Protein AF-A0A4Q3AG31-F1 (afdb_monomer_lite)

pLDDT: mean 90.34, std 10.16, range [39.62, 97.44]

Sequence (105 aa):
MEFLAGMYREHGAMVARVGNWVCVDGGRVYTRAAYFDLRQNSQNLVLQTDFITLTDVGQHIVESFAGIGHDQTAAVQDACKSFQDASFHVLFVTLLGHPCEHVDR

Structure (mmCIF, N/CA/C/O backbone):
data_AF-A0A4Q3AG31-F1
#
_entry.id   AF-A0A4Q3AG31-F1
#
loop_
_atom_site.group_PDB
_atom_site.id
_atom_site.type_symbol
_atom_site.label_atom_id
_atom_site.label_alt_id
_atom_site.label_comp_id
_atom_site.label_asym_id
_atom_site.label_entity_id
_atom_site.label_seq_id
_atom_site.pdbx_PDB_ins_code
_atom_site.Cartn_x
_atom_site.Cartn_y
_atom_site.Cartn_z
_atom_site.occupancy
_atom_site.B_iso_or_equiv
_atom_site.auth_seq_id
_atom_site.auth_comp_id
_atom_site.auth_asym_id
_atom_site.auth_atom_id
_atom_site.pdbx_PDB_model_num
ATOM 1 N N . MET A 1 1 ? -7.960 -3.061 -1.461 1.00 71.00 1 MET A N 1
ATOM 2 C CA . MET A 1 1 ? -7.251 -3.402 -2.722 1.00 71.00 1 MET A CA 1
ATOM 3 C C . MET A 1 1 ? -7.455 -2.380 -3.834 1.00 71.00 1 MET A C 1
ATOM 5 O O . MET A 1 1 ? -6.477 -2.060 -4.493 1.00 71.00 1 MET A O 1
ATOM 9 N N . GLU A 1 2 ? -8.669 -1.860 -4.069 1.00 84.62 2 GLU A N 1
ATOM 10 C CA . GLU A 1 2 ? -8.854 -0.780 -5.062 1.00 84.62 2 GLU A CA 1
ATOM 11 C C . GLU A 1 2 ? -8.087 0.482 -4.689 1.00 84.62 2 GLU A C 1
ATOM 13 O O . GLU A 1 2 ? -7.421 1.030 -5.552 1.00 84.62 2 GLU A O 1
ATOM 18 N N . PHE A 1 3 ? -8.080 0.846 -3.404 1.00 88.94 3 PHE A N 1
ATOM 19 C CA . PHE A 1 3 ? -7.262 1.941 -2.884 1.00 88.94 3 PHE A CA 1
ATOM 20 C C . PHE A 1 3 ? -5.781 1.821 -3.278 1.00 88.94 3 PHE A C 1
ATOM 22 O O . PHE A 1 3 ? -5.257 2.711 -3.930 1.00 88.94 3 PHE A O 1
ATOM 29 N N . LEU A 1 4 ? -5.127 0.690 -2.972 1.00 92.31 4 LEU A N 1
ATOM 30 C CA . LEU A 1 4 ? -3.725 0.465 -3.349 1.00 92.31 4 LEU A CA 1
ATOM 31 C C . LEU A 1 4 ? -3.526 0.548 -4.865 1.00 92.31 4 LEU A C 1
ATOM 33 O O . LEU A 1 4 ? -2.627 1.232 -5.335 1.00 92.31 4 LEU A O 1
ATOM 37 N N . ALA A 1 5 ? -4.380 -0.113 -5.647 1.00 94.25 5 ALA A N 1
ATOM 38 C CA . ALA A 1 5 ? -4.261 -0.065 -7.100 1.00 94.25 5 ALA A CA 1
ATOM 39 C C . ALA A 1 5 ? -4.456 1.356 -7.665 1.00 94.25 5 ALA A C 1
ATOM 41 O O . ALA A 1 5 ? -3.779 1.717 -8.622 1.00 94.25 5 ALA A O 1
ATOM 42 N N . GLY A 1 6 ? -5.373 2.140 -7.090 1.00 94.19 6 GLY A N 1
ATOM 43 C CA . GLY A 1 6 ? -5.596 3.545 -7.426 1.00 94.19 6 GLY A CA 1
ATOM 44 C C . GLY A 1 6 ? -4.377 4.394 -7.095 1.00 94.19 6 GLY A C 1
ATOM 45 O O . GLY A 1 6 ? -3.837 5.037 -7.983 1.00 94.19 6 GLY A O 1
ATOM 46 N N . MET A 1 7 ? -3.863 4.270 -5.873 1.00 92.62 7 MET A N 1
ATOM 47 C CA . MET A 1 7 ? -2.681 4.986 -5.401 1.00 92.62 7 MET A CA 1
ATOM 48 C C . MET A 1 7 ? -1.471 4.788 -6.322 1.00 92.62 7 MET A C 1
ATOM 50 O O . MET A 1 7 ? -0.890 5.765 -6.778 1.00 92.62 7 MET A O 1
ATOM 54 N N . TYR A 1 8 ? -1.110 3.551 -6.677 1.00 95.06 8 TYR A N 1
ATOM 55 C CA . TYR A 1 8 ? 0.011 3.321 -7.600 1.00 95.06 8 TYR A CA 1
ATOM 56 C C . TYR A 1 8 ? -0.239 3.914 -8.999 1.00 95.06 8 TYR A C 1
ATOM 58 O O . TYR A 1 8 ? 0.683 4.463 -9.601 1.00 95.06 8 TYR A O 1
ATOM 66 N N . ARG A 1 9 ? -1.476 3.848 -9.514 1.00 95.31 9 ARG A N 1
ATOM 67 C CA . ARG A 1 9 ? -1.833 4.429 -10.823 1.00 95.31 9 ARG A CA 1
ATOM 68 C C . ARG A 1 9 ? -1.781 5.950 -10.820 1.00 95.31 9 ARG A C 1
ATOM 70 O O . ARG A 1 9 ? -1.310 6.533 -11.789 1.00 95.31 9 ARG A O 1
ATOM 77 N N . GLU A 1 10 ? -2.251 6.579 -9.748 1.00 94.06 10 GLU A N 1
ATOM 78 C CA . GLU A 1 10 ? -2.205 8.034 -9.563 1.00 94.06 10 GLU A CA 1
ATOM 79 C C . GLU A 1 10 ? -0.765 8.559 -9.562 1.00 94.06 10 GLU A C 1
ATOM 81 O O . GLU A 1 10 ? -0.524 9.679 -10.000 1.00 94.06 10 GLU A O 1
ATOM 86 N N . HIS A 1 11 ? 0.196 7.718 -9.167 1.00 92.81 11 HIS A N 1
ATOM 87 C CA . HIS A 1 11 ? 1.627 8.021 -9.197 1.00 92.81 11 HIS A CA 1
ATOM 88 C C . HIS A 1 11 ? 2.337 7.509 -10.464 1.00 92.81 11 HIS A C 1
ATOM 90 O O . HIS A 1 11 ? 3.560 7.534 -10.545 1.00 92.81 11 HIS A O 1
ATOM 96 N N . GLY A 1 12 ? 1.584 7.063 -11.476 1.00 93.19 12 GLY A N 1
ATOM 97 C CA . GLY A 1 12 ? 2.113 6.733 -12.802 1.00 93.19 12 GLY A CA 1
ATOM 98 C C . GLY A 1 12 ? 2.641 5.307 -12.978 1.00 93.19 12 GLY A C 1
ATOM 99 O O . GLY A 1 12 ? 3.164 4.992 -14.046 1.00 93.19 12 GLY A O 1
ATOM 100 N N . ALA A 1 13 ? 2.485 4.423 -11.990 1.00 95.19 13 ALA A N 1
ATOM 101 C CA . ALA A 1 13 ? 2.898 3.032 -12.141 1.00 95.19 13 ALA A CA 1
ATOM 102 C C . ALA A 1 13 ? 1.872 2.189 -12.912 1.00 95.19 13 ALA A C 1
ATOM 104 O O . ALA A 1 13 ? 0.654 2.400 -12.852 1.00 95.19 13 ALA A O 1
ATOM 105 N N . MET A 1 14 ? 2.368 1.169 -13.611 1.00 95.94 14 MET A N 1
ATOM 106 C CA . MET A 1 14 ? 1.521 0.174 -14.257 1.00 95.94 14 MET A CA 1
ATOM 107 C C . MET A 1 14 ? 1.018 -0.819 -13.219 1.00 95.94 14 MET A C 1
ATOM 109 O O . MET A 1 14 ? 1.801 -1.392 -12.466 1.00 95.94 14 MET A O 1
ATOM 113 N N . VAL A 1 15 ? -0.292 -1.065 -13.199 1.00 97.19 15 VAL A N 1
ATOM 114 C CA . VAL A 1 15 ? -0.921 -1.868 -12.147 1.00 97.19 15 VAL A CA 1
ATOM 115 C C . VAL A 1 15 ? -1.843 -2.939 -12.713 1.00 97.19 15 VAL A C 1
ATOM 117 O O . VAL A 1 15 ? -2.845 -2.628 -13.366 1.00 97.19 15 VAL A O 1
ATOM 120 N N . ALA A 1 16 ? -1.577 -4.190 -12.339 1.00 96.25 16 ALA A N 1
ATOM 121 C CA . ALA A 1 16 ? -2.438 -5.342 -12.580 1.00 96.25 16 ALA A CA 1
ATOM 122 C C . ALA A 1 16 ? -2.899 -5.973 -11.258 1.00 96.25 16 ALA A C 1
ATOM 124 O O . ALA A 1 16 ? -2.167 -6.000 -10.271 1.00 96.25 16 ALA A O 1
ATOM 125 N N . ARG A 1 17 ? -4.117 -6.522 -11.224 1.00 94.94 17 ARG A N 1
ATOM 126 C CA . ARG A 1 17 ? -4.560 -7.358 -10.098 1.00 94.94 17 ARG A CA 1
ATOM 127 C C . ARG A 1 17 ? -4.186 -8.814 -10.347 1.00 94.94 17 ARG A C 1
ATOM 129 O O . ARG A 1 17 ? -4.482 -9.345 -11.412 1.00 94.94 17 ARG A O 1
ATOM 136 N N . VAL A 1 18 ? -3.606 -9.459 -9.338 1.00 93.75 18 VAL A N 1
ATOM 137 C CA . VAL A 1 18 ? -3.247 -10.883 -9.352 1.00 93.75 18 VAL A CA 1
ATOM 138 C C . VAL A 1 18 ? -3.780 -11.521 -8.069 1.00 93.75 18 VAL A C 1
ATOM 140 O O . VAL A 1 18 ? -3.150 -11.476 -7.013 1.00 93.75 18 VAL A O 1
ATOM 143 N N . GLY A 1 19 ? -5.000 -12.061 -8.129 1.00 91.50 19 GLY A N 1
ATOM 144 C CA . GLY A 1 19 ? -5.713 -12.545 -6.943 1.00 91.50 19 GLY A CA 1
ATOM 145 C C . GLY A 1 19 ? -5.907 -11.435 -5.901 1.00 91.50 19 GLY A C 1
ATOM 146 O O . GLY A 1 19 ? -6.479 -10.387 -6.200 1.00 91.50 19 GLY A O 1
ATOM 147 N N . ASN A 1 20 ? -5.392 -11.657 -4.688 1.00 91.31 20 ASN A N 1
ATOM 148 C CA . ASN A 1 20 ? -5.427 -10.687 -3.584 1.00 91.31 20 ASN A CA 1
ATOM 149 C C . ASN A 1 20 ? -4.226 -9.730 -3.563 1.00 91.31 20 ASN A C 1
ATOM 151 O O . ASN A 1 20 ? -4.020 -9.045 -2.564 1.00 91.31 20 ASN A O 1
ATOM 155 N N . TRP A 1 21 ? -3.441 -9.680 -4.639 1.00 95.69 21 TRP A N 1
ATOM 156 C CA . TRP A 1 21 ? -2.284 -8.803 -4.776 1.00 95.69 21 TRP A CA 1
ATOM 157 C C . TRP A 1 21 ? -2.496 -7.762 -5.873 1.00 95.69 21 TRP A C 1
ATOM 159 O O . TRP A 1 21 ? -3.191 -7.991 -6.868 1.00 95.69 21 TRP A O 1
ATOM 169 N N . VAL A 1 22 ? -1.858 -6.614 -5.691 1.00 96.88 22 VAL A N 1
ATOM 170 C CA . VAL A 1 22 ? -1.590 -5.626 -6.731 1.00 96.88 22 VAL A CA 1
ATOM 171 C C . VAL A 1 22 ? -0.173 -5.884 -7.231 1.00 96.88 22 VAL A C 1
ATOM 173 O O . VAL A 1 22 ? 0.774 -5.758 -6.464 1.00 96.88 22 VAL A O 1
ATOM 176 N N . CYS A 1 23 ? -0.035 -6.269 -8.493 1.00 97.44 23 CYS A N 1
ATOM 177 C CA . CYS A 1 23 ? 1.240 -6.376 -9.189 1.00 97.44 23 CYS A CA 1
ATOM 178 C C . CYS A 1 23 ? 1.550 -5.031 -9.852 1.00 97.44 23 CYS A C 1
ATOM 180 O O . CYS A 1 23 ? 0.710 -4.495 -10.583 1.00 97.44 23 CYS A O 1
ATOM 182 N N . VAL A 1 24 ? 2.735 -4.495 -9.580 1.00 96.94 24 VAL A N 1
ATOM 183 C CA . VAL A 1 24 ? 3.173 -3.172 -10.023 1.00 96.94 24 VAL A CA 1
ATOM 184 C C . VAL A 1 24 ? 4.382 -3.307 -10.948 1.00 96.94 24 VAL A C 1
ATOM 186 O O . VAL A 1 24 ? 5.288 -4.101 -10.684 1.00 96.94 24 VAL A O 1
ATOM 189 N N . ASP A 1 25 ? 4.369 -2.555 -12.049 1.00 95.62 25 ASP A N 1
ATOM 190 C CA . ASP A 1 25 ? 5.439 -2.457 -13.052 1.00 95.62 25 ASP A CA 1
ATOM 191 C C . ASP A 1 25 ? 5.992 -3.810 -13.514 1.00 95.62 25 ASP A C 1
ATOM 193 O O . ASP A 1 25 ? 7.197 -4.052 -13.522 1.00 95.62 25 ASP A O 1
ATOM 197 N N . GLY A 1 26 ? 5.093 -4.722 -13.889 1.00 94.00 26 GLY A N 1
ATOM 198 C CA . GLY A 1 26 ? 5.480 -6.032 -14.420 1.00 94.00 26 GLY A CA 1
ATOM 199 C C . GLY A 1 26 ? 6.029 -7.003 -13.371 1.00 94.00 26 GLY A C 1
ATOM 200 O O . GLY A 1 26 ? 6.680 -7.976 -13.736 1.00 94.00 26 GLY A O 1
ATOM 201 N N . GLY A 1 27 ? 5.755 -6.765 -12.085 1.00 94.75 27 GLY A N 1
ATOM 202 C CA . GLY A 1 27 ? 6.126 -7.674 -10.997 1.00 94.75 27 GLY A CA 1
ATOM 203 C C . GLY A 1 27 ? 7.361 -7.251 -10.214 1.00 94.75 27 GLY A C 1
ATOM 204 O O . GLY A 1 27 ? 7.857 -8.043 -9.420 1.00 94.75 27 GLY A O 1
ATOM 205 N N . ARG A 1 28 ? 7.827 -6.008 -10.387 1.00 94.88 28 ARG A N 1
ATOM 206 C CA . ARG A 1 28 ? 8.867 -5.418 -9.529 1.00 94.88 28 ARG A CA 1
ATOM 207 C C . ARG A 1 28 ? 8.425 -5.357 -8.070 1.00 94.88 28 ARG A C 1
ATOM 209 O O . ARG A 1 28 ? 9.228 -5.548 -7.161 1.00 94.88 28 ARG A O 1
ATOM 216 N N . VAL A 1 29 ? 7.134 -5.099 -7.863 1.00 96.31 29 VAL A N 1
ATOM 217 C CA . VAL A 1 29 ? 6.500 -5.087 -6.547 1.00 96.31 29 VAL A CA 1
ATOM 218 C C . VAL A 1 29 ? 5.148 -5.793 -6.607 1.00 96.31 29 VAL A C 1
ATOM 220 O O . VAL A 1 29 ? 4.351 -5.568 -7.519 1.00 96.31 29 VAL A O 1
ATOM 223 N N . TYR A 1 30 ? 4.862 -6.600 -5.588 1.00 97.38 30 TYR A N 1
ATOM 224 C CA . TYR A 1 30 ? 3.526 -7.090 -5.270 1.00 97.38 30 TYR A CA 1
ATOM 225 C C . TYR A 1 30 ? 3.097 -6.515 -3.927 1.00 97.38 30 TYR A C 1
ATOM 227 O O . TYR A 1 30 ? 3.783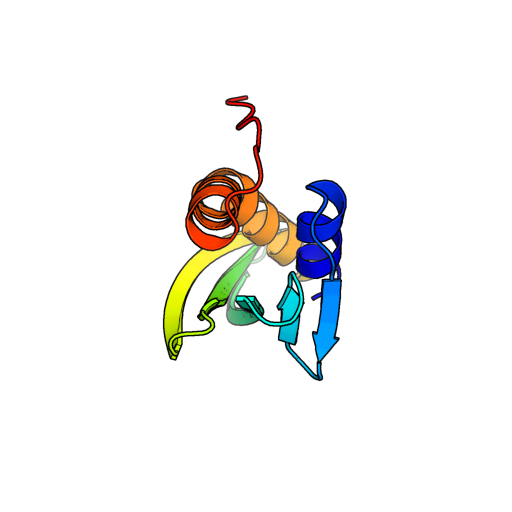 -6.709 -2.930 1.00 97.38 30 TYR A O 1
ATOM 235 N N . THR A 1 31 ? 1.952 -5.842 -3.868 1.00 96.75 31 THR A N 1
ATOM 236 C CA . THR A 1 31 ? 1.432 -5.293 -2.610 1.00 96.75 31 THR A CA 1
ATOM 237 C C . THR A 1 31 ? 0.022 -5.775 -2.296 1.00 96.75 31 THR A C 1
ATOM 239 O O . THR A 1 31 ? -0.780 -6.047 -3.194 1.00 96.75 31 THR A O 1
ATOM 242 N N . ARG A 1 32 ? -0.301 -5.893 -1.011 1.00 95.62 32 ARG A N 1
ATOM 243 C CA . ARG A 1 32 ? -1.661 -6.137 -0.525 1.00 95.62 32 ARG A CA 1
ATOM 244 C C . ARG A 1 32 ? -1.873 -5.471 0.826 1.00 95.62 32 ARG A C 1
ATOM 246 O O . ARG A 1 32 ? -0.921 -5.231 1.558 1.00 95.62 32 ARG A O 1
ATOM 253 N N . ALA A 1 33 ? -3.136 -5.256 1.171 1.00 93.62 33 ALA A N 1
ATOM 254 C CA . ALA A 1 33 ? -3.535 -4.859 2.515 1.00 93.62 33 ALA A CA 1
ATOM 255 C C . ALA A 1 33 ? -4.244 -6.026 3.209 1.00 93.62 33 ALA A C 1
ATOM 257 O O . ALA A 1 33 ? -5.055 -6.718 2.583 1.00 93.62 33 ALA A O 1
ATOM 258 N N . ALA A 1 34 ? -3.951 -6.226 4.489 1.00 91.25 34 ALA A N 1
ATOM 259 C CA . ALA A 1 34 ? -4.665 -7.137 5.372 1.00 91.25 34 ALA A CA 1
ATOM 260 C C . ALA A 1 34 ? -5.138 -6.370 6.611 1.00 91.25 34 ALA A C 1
ATOM 262 O O . ALA A 1 34 ? -4.399 -5.557 7.154 1.00 91.25 34 ALA A O 1
ATOM 263 N N . TYR A 1 35 ? -6.375 -6.611 7.037 1.00 84.88 35 TYR A N 1
ATOM 264 C CA . TYR A 1 35 ? -6.973 -5.929 8.183 1.00 84.88 35 TYR A CA 1
ATOM 265 C C . TYR A 1 35 ? -6.950 -6.855 9.398 1.00 84.88 35 TYR A C 1
ATOM 267 O O . TYR A 1 35 ? -7.359 -8.014 9.295 1.00 84.88 35 TYR A O 1
ATOM 275 N N . PHE A 1 36 ? -6.498 -6.335 10.533 1.00 75.19 36 PHE A N 1
ATOM 276 C CA . PHE A 1 36 ? -6.381 -7.041 11.803 1.00 75.19 36 PHE A CA 1
ATOM 277 C C . PHE A 1 36 ? -6.971 -6.195 12.935 1.00 75.19 36 PHE A C 1
ATOM 279 O O . PHE A 1 36 ? -7.039 -4.977 12.824 1.00 75.19 36 PHE A O 1
ATOM 286 N N . ASP A 1 37 ? -7.380 -6.869 14.013 1.00 72.38 37 ASP A N 1
ATOM 287 C CA . ASP A 1 37 ? -7.860 -6.295 15.282 1.00 72.38 37 ASP A CA 1
ATOM 288 C C . ASP A 1 37 ? -8.914 -5.178 15.138 1.00 72.38 37 ASP A C 1
ATOM 290 O O . ASP A 1 37 ? -8.608 -4.013 14.897 1.00 72.38 37 ASP A O 1
ATOM 294 N N . LEU A 1 38 ? -10.185 -5.543 15.323 1.00 81.25 38 LEU A N 1
ATOM 295 C CA . LEU A 1 38 ? -11.304 -4.607 15.301 1.00 81.25 38 LEU A CA 1
ATOM 296 C C . LEU A 1 38 ? -11.694 -4.250 16.736 1.00 81.25 38 LEU A C 1
ATOM 298 O O . LEU A 1 38 ? -12.262 -5.077 17.454 1.00 81.25 38 LEU A O 1
ATOM 302 N N . ARG A 1 39 ? -11.443 -3.008 17.149 1.00 85.19 39 ARG A N 1
ATOM 303 C CA . ARG A 1 39 ? -11.872 -2.508 18.460 1.00 85.19 39 ARG A CA 1
ATOM 304 C C . ARG A 1 39 ? -12.981 -1.497 18.281 1.00 85.19 39 ARG A C 1
ATOM 306 O O . ARG A 1 39 ? -12.763 -0.400 17.775 1.00 85.19 39 ARG A O 1
ATOM 313 N N . GLN A 1 40 ? -14.173 -1.869 18.725 1.00 84.12 40 GLN A N 1
ATOM 314 C CA . GLN A 1 40 ? -15.342 -1.009 18.659 1.00 84.12 40 GLN A CA 1
ATOM 315 C C . GLN A 1 40 ? -15.684 -0.476 20.049 1.00 84.12 40 GLN A C 1
ATOM 317 O O . GLN A 1 40 ? -15.777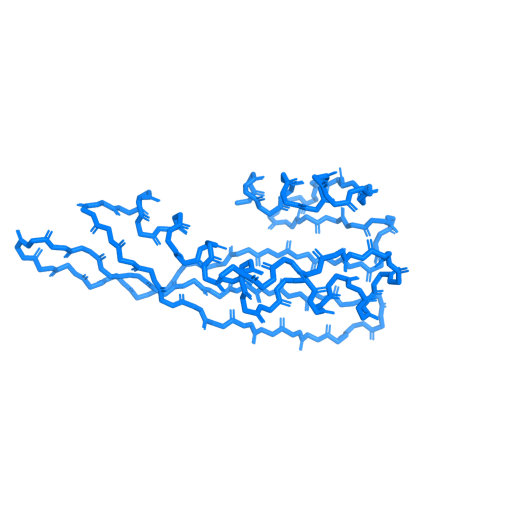 -1.233 21.015 1.00 84.12 40 GLN A O 1
ATOM 322 N N . ASN A 1 41 ? -15.890 0.835 20.143 1.00 83.94 41 ASN A N 1
ATOM 323 C CA . ASN A 1 41 ? -16.550 1.468 21.278 1.00 83.94 41 ASN A CA 1
ATOM 324 C C . ASN A 1 41 ? -17.840 2.162 20.804 1.00 83.94 41 ASN A C 1
ATOM 326 O O . ASN A 1 41 ? -18.205 2.085 19.632 1.00 83.94 41 ASN A O 1
ATOM 330 N N . SER A 1 42 ? -18.568 2.808 21.717 1.00 80.38 42 SER A N 1
ATOM 331 C CA . SER A 1 42 ? -19.871 3.422 21.417 1.00 80.38 42 SER A CA 1
ATOM 332 C C . SER A 1 42 ? -19.816 4.597 20.434 1.00 80.38 42 SER A C 1
ATOM 334 O O . SER A 1 42 ? -20.867 5.034 19.974 1.00 80.38 42 SER A O 1
ATOM 336 N N . GLN A 1 43 ? -18.628 5.124 20.127 1.00 82.56 43 GLN A N 1
ATOM 337 C CA . GLN A 1 43 ? -18.449 6.311 19.289 1.00 82.56 43 GLN A CA 1
ATOM 338 C C . GLN A 1 43 ? -17.605 6.038 18.044 1.00 82.56 43 GLN A C 1
ATOM 340 O O . GLN A 1 43 ? -17.828 6.675 17.021 1.00 82.56 43 GLN A O 1
ATOM 345 N N . ASN A 1 44 ? -16.656 5.106 18.124 1.00 88.31 44 ASN A N 1
ATOM 346 C CA . ASN A 1 44 ? -15.650 4.878 17.099 1.00 88.31 44 ASN A CA 1
ATOM 347 C C . ASN A 1 44 ? -15.296 3.395 16.964 1.00 88.31 44 ASN A C 1
ATOM 349 O O . ASN A 1 44 ? -15.376 2.601 17.906 1.00 88.31 44 ASN A O 1
ATOM 353 N N . LEU A 1 45 ? -14.812 3.071 15.777 1.00 91.81 45 LEU A N 1
ATOM 354 C CA . LEU A 1 45 ? -14.162 1.835 15.405 1.00 91.81 45 LEU A CA 1
ATOM 355 C C . LEU A 1 45 ? -12.693 2.145 15.120 1.00 91.81 45 LEU A C 1
ATOM 357 O O . LEU A 1 45 ? -12.374 3.053 14.354 1.00 91.81 45 LEU A O 1
ATOM 361 N N . VAL A 1 46 ? -11.808 1.384 15.754 1.00 92.88 46 VAL A N 1
ATOM 362 C CA . VAL A 1 46 ? -10.369 1.39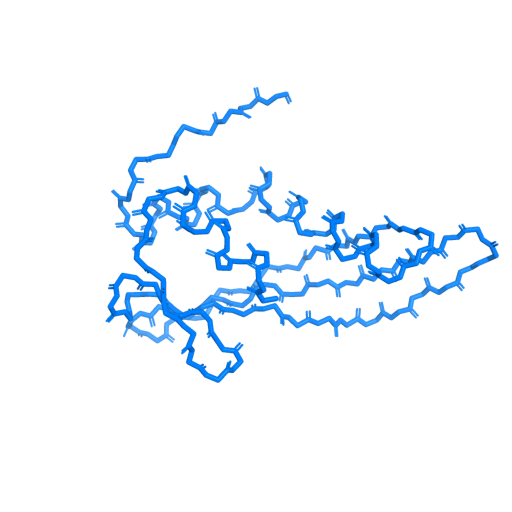5 15.492 1.00 92.88 46 VAL A CA 1
ATOM 363 C C . VAL A 1 46 ? -10.008 0.064 14.851 1.00 92.88 46 VAL A C 1
ATOM 365 O O . VAL A 1 46 ? -10.412 -0.987 15.354 1.00 92.88 46 VAL A O 1
ATOM 368 N N . LEU A 1 47 ? -9.258 0.109 13.753 1.00 93.19 47 LEU A N 1
ATOM 369 C CA . LEU A 1 47 ? -8.713 -1.081 13.105 1.00 93.19 47 LEU A CA 1
ATOM 370 C C . LEU A 1 47 ? -7.233 -0.918 12.809 1.00 93.19 47 LEU A C 1
ATOM 372 O O . LEU A 1 47 ? -6.764 0.200 12.606 1.00 93.19 47 LEU A O 1
ATOM 376 N N . GLN A 1 48 ? -6.519 -2.035 12.732 1.00 94.88 48 GLN A N 1
ATOM 377 C CA . GLN A 1 48 ? -5.167 -2.073 12.195 1.00 94.88 48 GLN A CA 1
ATOM 378 C C . GLN A 1 48 ? -5.192 -2.605 10.758 1.00 94.88 48 GLN A C 1
ATOM 380 O O . GLN A 1 48 ? -5.872 -3.580 10.441 1.00 94.88 48 GLN A O 1
ATOM 385 N N . THR A 1 49 ? -4.434 -1.967 9.873 1.00 94.88 49 THR A N 1
ATOM 386 C CA . THR A 1 49 ? -4.177 -2.438 8.511 1.00 94.88 49 THR A CA 1
ATOM 387 C C . THR A 1 49 ? -2.687 -2.656 8.329 1.00 94.88 49 THR A C 1
ATOM 389 O O . THR A 1 49 ? -1.906 -1.725 8.506 1.00 94.88 49 THR A O 1
ATOM 392 N N . ASP A 1 50 ? -2.309 -3.857 7.911 1.00 95.44 50 ASP A N 1
ATOM 393 C CA . ASP A 1 50 ? -0.948 -4.164 7.491 1.00 95.44 50 ASP A CA 1
ATOM 394 C C . ASP A 1 50 ? -0.853 -4.073 5.967 1.00 95.44 50 ASP A C 1
ATOM 396 O O . ASP A 1 50 ? -1.553 -4.781 5.229 1.00 95.44 50 ASP A O 1
ATOM 400 N N . PHE A 1 51 ? 0.043 -3.216 5.492 1.00 95.69 51 PHE A N 1
ATOM 401 C CA . PHE A 1 51 ? 0.413 -3.080 4.092 1.00 95.69 51 PHE A CA 1
ATOM 402 C C . PHE A 1 51 ? 1.654 -3.923 3.835 1.00 95.69 51 PHE A C 1
ATOM 404 O O . PHE A 1 51 ? 2.742 -3.643 4.333 1.00 95.69 51 PHE A O 1
ATOM 411 N N . ILE A 1 52 ? 1.471 -4.994 3.070 1.00 96.62 52 ILE A N 1
ATOM 412 C CA . ILE A 1 52 ? 2.499 -5.991 2.797 1.00 96.62 52 ILE A CA 1
ATOM 413 C C . ILE A 1 52 ? 3.010 -5.757 1.387 1.00 96.62 52 ILE A C 1
ATOM 415 O O . ILE A 1 52 ? 2.232 -5.817 0.437 1.00 96.62 52 ILE A O 1
ATOM 419 N N . THR A 1 53 ? 4.314 -5.558 1.257 1.00 96.88 53 THR A N 1
ATOM 420 C CA . THR A 1 53 ? 5.020 -5.338 -0.003 1.00 96.88 53 THR A CA 1
ATOM 421 C C . THR A 1 53 ? 6.063 -6.433 -0.191 1.00 96.88 53 THR A C 1
ATOM 423 O O . THR A 1 53 ? 6.890 -6.667 0.685 1.00 96.88 53 THR A O 1
ATOM 426 N N . LEU A 1 54 ? 6.006 -7.115 -1.330 1.00 97.31 54 LEU A N 1
ATOM 427 C CA . LEU A 1 54 ? 6.951 -8.134 -1.766 1.00 97.31 54 LEU A CA 1
ATOM 428 C C . LEU A 1 54 ? 7.722 -7.606 -2.977 1.00 97.31 54 LEU A C 1
ATOM 430 O O . LEU A 1 54 ? 7.105 -7.197 -3.961 1.00 97.31 54 LEU A O 1
ATOM 434 N N . THR A 1 55 ? 9.049 -7.617 -2.907 1.00 95.75 55 THR A N 1
ATOM 435 C CA . THR A 1 55 ? 9.917 -7.231 -4.029 1.00 95.75 55 THR A CA 1
ATOM 436 C C . THR A 1 55 ? 10.176 -8.408 -4.972 1.00 95.75 55 THR A C 1
ATOM 438 O O . THR A 1 55 ? 9.965 -9.570 -4.617 1.00 95.75 55 THR A O 1
ATOM 441 N N . ASP A 1 56 ? 10.670 -8.118 -6.172 1.00 92.62 56 ASP A N 1
ATOM 442 C CA . ASP A 1 56 ? 11.108 -9.110 -7.165 1.00 92.62 56 ASP A CA 1
ATOM 443 C C . ASP A 1 56 ? 12.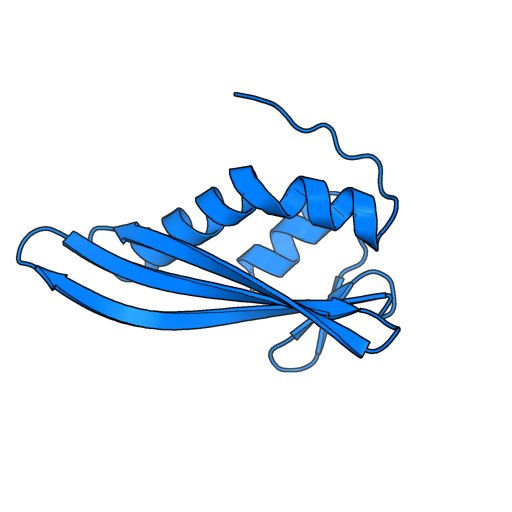227 -10.045 -6.671 1.00 92.62 56 ASP A C 1
ATOM 445 O O . ASP A 1 56 ? 12.308 -11.197 -7.097 1.00 92.62 56 ASP A O 1
ATOM 449 N N . VAL A 1 57 ? 13.047 -9.586 -5.725 1.00 93.62 57 VAL A N 1
ATOM 450 C CA . VAL A 1 57 ? 14.083 -10.388 -5.050 1.00 93.62 57 VAL A CA 1
ATOM 451 C C . VAL A 1 57 ? 13.569 -11.154 -3.823 1.00 93.62 57 VAL A C 1
ATOM 453 O O . VAL A 1 57 ? 14.353 -1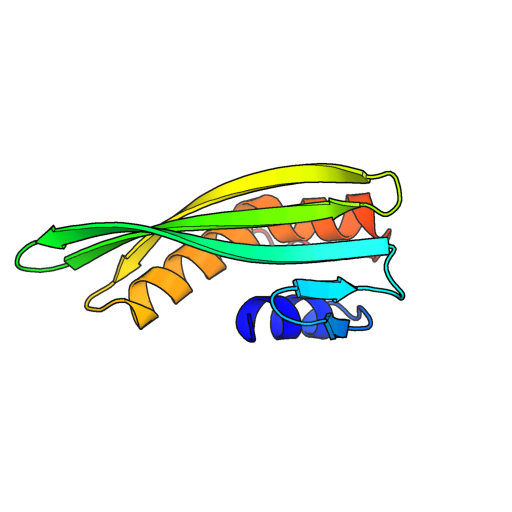1.778 -3.109 1.00 93.62 57 VAL A O 1
ATOM 456 N N . GLY A 1 58 ? 12.261 -11.124 -3.558 1.00 92.88 58 GLY A N 1
ATOM 457 C CA . GLY A 1 58 ? 11.627 -11.895 -2.488 1.00 92.88 58 GLY A CA 1
ATOM 458 C C . GLY A 1 58 ? 11.726 -11.274 -1.090 1.00 92.88 58 GLY A C 1
ATOM 459 O O . GLY A 1 58 ? 11.521 -11.978 -0.104 1.00 92.88 58 GLY A O 1
ATOM 460 N N . GLN A 1 59 ? 12.041 -9.980 -0.966 1.00 95.44 59 GLN A N 1
ATOM 461 C CA . GLN A 1 59 ? 12.028 -9.295 0.332 1.00 95.44 59 GLN A CA 1
ATOM 462 C C . GLN A 1 59 ? 10.606 -8.890 0.716 1.00 95.44 59 GLN A C 1
ATOM 464 O O . GLN A 1 59 ? 9.837 -8.429 -0.125 1.00 95.44 59 GLN A O 1
ATOM 469 N N . HIS A 1 60 ? 10.283 -9.025 2.002 1.00 95.81 60 HIS A N 1
ATOM 470 C CA . HIS A 1 60 ? 8.992 -8.643 2.564 1.00 95.81 60 HIS A CA 1
ATOM 471 C C . HIS A 1 60 ? 9.144 -7.383 3.414 1.00 95.81 60 HIS A C 1
ATOM 473 O O . HIS A 1 60 ? 9.918 -7.369 4.369 1.00 95.81 60 HIS A O 1
ATOM 479 N N . ILE A 1 61 ? 8.366 -6.355 3.093 1.00 96.44 61 ILE A N 1
ATOM 480 C CA . ILE A 1 61 ? 8.214 -5.141 3.894 1.00 96.44 61 ILE A CA 1
ATOM 481 C C . ILE A 1 61 ? 6.771 -5.117 4.384 1.00 96.44 61 ILE A C 1
ATOM 483 O O . ILE A 1 61 ? 5.843 -5.261 3.585 1.00 96.44 61 ILE A O 1
ATOM 487 N N . VAL A 1 62 ? 6.582 -4.983 5.693 1.00 96.19 62 VAL A N 1
ATOM 488 C CA . VAL A 1 62 ? 5.259 -4.912 6.314 1.00 96.19 62 VAL A CA 1
ATOM 489 C C . VAL A 1 62 ? 5.198 -3.641 7.135 1.00 96.19 62 VAL A C 1
ATOM 491 O O . VAL A 1 62 ? 6.008 -3.459 8.038 1.00 96.19 62 VAL A O 1
ATOM 494 N N . GLU A 1 63 ? 4.233 -2.791 6.812 1.00 96.12 63 GLU A N 1
ATOM 495 C CA . GLU A 1 63 ? 3.975 -1.551 7.531 1.00 96.12 63 GLU A CA 1
ATOM 496 C C . GLU A 1 63 ? 2.564 -1.591 8.114 1.00 96.12 63 GLU A C 1
ATOM 498 O O . GLU A 1 63 ? 1.594 -1.835 7.389 1.00 96.12 63 GLU A O 1
ATOM 503 N N . SER A 1 64 ? 2.447 -1.358 9.417 1.00 95.56 64 SER A N 1
ATOM 504 C CA . SER A 1 64 ? 1.180 -1.436 10.144 1.00 95.56 64 SER A CA 1
ATOM 505 C C . SER A 1 64 ? 0.676 -0.043 10.490 1.00 95.56 64 SER A C 1
ATOM 507 O O . SER A 1 64 ? 1.364 0.725 11.159 1.00 95.56 64 SER A O 1
ATOM 509 N N . PHE A 1 65 ? -0.559 0.258 10.095 1.00 95.56 65 PHE A N 1
ATOM 510 C CA . PHE A 1 65 ? -1.217 1.529 10.386 1.00 95.56 65 PHE A CA 1
ATOM 511 C C . PHE A 1 65 ? -2.554 1.303 11.071 1.00 95.56 65 PHE A C 1
ATOM 513 O O . PHE A 1 65 ? -3.362 0.481 10.635 1.00 95.56 65 PHE A O 1
ATOM 520 N N . ALA A 1 66 ? -2.798 2.061 12.135 1.00 94.81 66 ALA A N 1
ATOM 521 C CA . ALA A 1 66 ? -4.120 2.148 12.728 1.00 94.81 66 ALA A CA 1
ATOM 522 C C . ALA A 1 66 ? -4.963 3.170 11.959 1.00 94.81 66 ALA A C 1
ATOM 524 O O . ALA A 1 66 ? -4.442 4.183 11.497 1.00 94.81 66 ALA A O 1
ATOM 525 N N . GLY A 1 67 ? -6.259 2.904 11.850 1.00 94.38 67 GLY A N 1
ATOM 526 C CA . GLY A 1 67 ? -7.231 3.853 11.330 1.00 94.38 67 GLY A CA 1
ATOM 527 C C . GLY A 1 67 ? -8.456 3.928 12.225 1.00 94.38 67 GLY A C 1
ATOM 528 O O . GLY A 1 67 ? -8.829 2.942 12.872 1.00 94.38 67 GLY A O 1
ATOM 529 N N . ILE A 1 68 ? -9.063 5.108 12.279 1.00 95.00 68 ILE A N 1
ATOM 530 C CA . ILE A 1 68 ? -10.202 5.420 13.141 1.00 95.00 68 ILE A CA 1
ATOM 531 C C . ILE A 1 68 ? -11.373 5.897 12.281 1.00 95.00 68 ILE A C 1
ATOM 533 O O . ILE A 1 68 ? -11.225 6.747 11.408 1.00 95.00 68 ILE A O 1
ATOM 537 N N . GLY A 1 69 ? -12.566 5.364 12.535 1.00 94.25 69 GLY A N 1
ATOM 538 C CA . GLY A 1 69 ? -13.773 5.744 11.807 1.00 94.25 69 GLY A CA 1
ATOM 539 C C . GLY A 1 69 ? -15.051 5.399 12.560 1.00 94.25 69 GLY A C 1
ATOM 540 O O . GLY A 1 69 ? -15.033 4.673 13.547 1.00 94.25 69 GLY A O 1
ATOM 541 N N . HIS A 1 70 ? -16.183 5.917 12.091 1.00 93.31 70 HIS A N 1
ATOM 542 C CA . HIS A 1 70 ? -17.504 5.555 12.625 1.00 93.31 70 HIS A CA 1
ATOM 543 C C . HIS A 1 70 ? -17.970 4.174 12.136 1.00 93.31 70 HIS A C 1
ATOM 545 O O . HIS A 1 70 ? -18.862 3.570 12.727 1.00 93.31 70 HIS A O 1
ATOM 551 N N . ASP A 1 71 ? -17.350 3.665 11.071 1.00 90.88 71 ASP A N 1
ATOM 552 C CA . ASP A 1 71 ? -17.517 2.315 10.558 1.00 90.88 71 ASP A CA 1
ATOM 553 C C . ASP A 1 71 ? -16.181 1.766 10.028 1.00 90.88 71 ASP A C 1
ATOM 555 O O . ASP A 1 71 ? -15.142 2.437 10.049 1.00 90.88 71 ASP A O 1
ATOM 559 N N . GLN A 1 72 ? -16.206 0.517 9.562 1.00 89.56 72 GLN A N 1
ATOM 560 C CA . GLN A 1 72 ? -15.024 -0.152 9.027 1.00 89.56 72 GLN A CA 1
ATOM 561 C C . GLN A 1 72 ? -14.482 0.539 7.770 1.00 89.56 72 GLN A C 1
ATOM 563 O O . GLN A 1 72 ? -13.269 0.620 7.601 1.00 89.56 72 GLN A O 1
ATOM 568 N N . THR A 1 73 ? -15.347 1.038 6.888 1.00 90.50 73 THR A N 1
ATOM 569 C CA . THR A 1 73 ? -14.924 1.692 5.643 1.00 90.50 73 THR A CA 1
ATOM 570 C C . THR A 1 73 ? -14.138 2.962 5.944 1.00 90.50 73 THR A C 1
ATOM 572 O O . THR A 1 73 ? -13.041 3.136 5.416 1.00 90.50 73 THR A O 1
ATOM 575 N N . ALA A 1 74 ? -14.661 3.811 6.828 1.00 92.94 74 ALA A N 1
ATOM 576 C CA . ALA A 1 74 ? -14.016 5.045 7.251 1.00 92.94 74 ALA A CA 1
ATOM 577 C C . ALA A 1 74 ? -12.678 4.770 7.951 1.00 92.94 74 ALA A C 1
ATOM 579 O O . ALA A 1 74 ? -11.673 5.397 7.626 1.00 92.94 74 ALA A O 1
ATOM 580 N N . ALA A 1 75 ? -12.632 3.780 8.845 1.00 93.44 75 ALA A N 1
ATOM 581 C CA . ALA A 1 75 ? -11.398 3.416 9.531 1.00 93.44 75 ALA A CA 1
ATOM 582 C C . ALA A 1 75 ? -10.346 2.827 8.569 1.00 93.44 75 ALA A C 1
ATOM 584 O O . ALA A 1 75 ? -9.157 3.102 8.707 1.00 93.44 75 ALA A O 1
ATOM 585 N N . VAL A 1 76 ? -10.759 2.067 7.545 1.00 91.94 76 VAL A N 1
ATOM 586 C CA . VAL A 1 76 ? -9.836 1.580 6.506 1.00 91.94 76 VAL A CA 1
ATOM 587 C C . VAL A 1 76 ? -9.290 2.752 5.701 1.00 91.94 76 VAL A C 1
ATOM 589 O O . VAL A 1 76 ? -8.091 2.794 5.450 1.00 91.94 76 VAL A O 1
ATOM 592 N N . GLN A 1 77 ? -10.143 3.699 5.303 1.00 93.00 77 GLN A N 1
ATOM 593 C CA . GLN A 1 77 ? -9.723 4.895 4.568 1.00 93.00 77 GLN A CA 1
ATOM 594 C C . GLN A 1 77 ? -8.712 5.730 5.364 1.00 93.00 77 GLN A C 1
ATOM 596 O O . GLN A 1 77 ? -7.730 6.195 4.789 1.00 93.00 77 GLN A O 1
ATOM 601 N N . ASP A 1 78 ? -8.909 5.864 6.673 1.00 95.25 78 ASP A N 1
ATOM 602 C CA . ASP A 1 78 ? -7.997 6.579 7.568 1.00 95.25 78 ASP A CA 1
ATOM 603 C C . ASP A 1 78 ? -6.620 5.893 7.686 1.00 95.25 78 ASP A C 1
ATOM 605 O O . ASP A 1 78 ? -5.583 6.535 7.496 1.00 95.25 78 ASP A O 1
ATOM 609 N N . ALA A 1 79 ? -6.585 4.567 7.875 1.00 95.00 79 ALA A N 1
ATOM 610 C CA . ALA A 1 79 ? -5.333 3.796 7.879 1.00 95.00 79 ALA A CA 1
ATOM 611 C C . ALA A 1 79 ? -4.603 3.880 6.526 1.00 95.00 79 ALA A C 1
ATOM 613 O O . ALA A 1 79 ? -3.385 4.034 6.455 1.00 95.00 79 ALA A O 1
ATOM 614 N N . CYS A 1 80 ? -5.368 3.798 5.439 1.00 94.00 80 CYS A N 1
ATOM 615 C CA . CYS A 1 80 ? -4.906 3.950 4.068 1.00 94.00 80 CYS A CA 1
ATOM 616 C C . CYS A 1 80 ? -4.259 5.316 3.811 1.00 94.00 80 CYS A C 1
ATOM 618 O O . CYS A 1 80 ? -3.195 5.377 3.192 1.00 94.00 80 CYS A O 1
ATOM 620 N N . LYS A 1 81 ? -4.862 6.391 4.323 1.00 94.19 81 LYS A N 1
ATOM 621 C CA . LYS A 1 81 ? -4.298 7.738 4.258 1.00 94.19 81 LYS A CA 1
ATOM 622 C C . LYS A 1 81 ? -3.005 7.842 5.067 1.00 94.19 81 LYS A C 1
ATOM 624 O O . LYS A 1 81 ? -2.011 8.334 4.554 1.00 94.19 81 LYS A O 1
ATOM 629 N N . SER A 1 82 ? -2.988 7.298 6.282 1.00 95.44 82 SER A N 1
ATOM 630 C CA . SER A 1 82 ? -1.788 7.301 7.127 1.00 95.44 82 SER A CA 1
ATOM 631 C C . SER A 1 82 ? -0.620 6.548 6.477 1.00 95.44 82 SER A C 1
ATOM 633 O O . SER A 1 82 ? 0.509 7.027 6.504 1.00 95.44 82 SER A O 1
ATOM 635 N N . PHE A 1 83 ? -0.883 5.414 5.818 1.00 95.62 83 PHE A N 1
ATOM 636 C CA . PHE A 1 83 ? 0.123 4.713 5.014 1.00 95.62 83 PHE A CA 1
ATOM 637 C C . PHE A 1 83 ? 0.639 5.563 3.850 1.00 95.62 83 PHE A C 1
ATOM 639 O O . PHE A 1 83 ? 1.846 5.579 3.594 1.00 95.62 83 PHE A O 1
ATOM 646 N N . GLN A 1 84 ? -0.264 6.254 3.148 1.00 94.25 84 GLN A N 1
ATOM 647 C CA . GLN A 1 84 ? 0.106 7.135 2.047 1.00 94.25 84 GLN A CA 1
ATOM 648 C C . GLN A 1 84 ? 1.060 8.236 2.517 1.00 94.25 84 GLN A C 1
ATOM 650 O O . GLN A 1 84 ? 2.149 8.384 1.963 1.00 94.25 84 GLN A O 1
ATOM 655 N N . ASP A 1 85 ? 0.650 8.942 3.568 1.00 93.12 85 ASP A N 1
ATOM 656 C CA . ASP A 1 85 ? 1.344 10.106 4.105 1.00 93.12 85 ASP A CA 1
ATOM 657 C C . ASP A 1 85 ? 2.691 9.719 4.744 1.00 93.12 85 ASP A C 1
ATOM 659 O O . ASP A 1 85 ? 3.651 10.473 4.643 1.00 93.12 85 ASP A O 1
ATOM 663 N N . ALA A 1 86 ? 2.804 8.536 5.362 1.00 94.06 86 ALA A N 1
ATOM 664 C CA . ALA A 1 86 ? 4.008 8.152 6.104 1.00 94.06 86 ALA A CA 1
ATOM 665 C C . ALA A 1 86 ? 5.019 7.304 5.311 1.00 94.06 86 ALA A C 1
ATOM 667 O O . ALA A 1 86 ? 6.223 7.531 5.423 1.00 94.06 86 ALA A O 1
ATOM 668 N N . SER A 1 87 ? 4.561 6.312 4.537 1.00 94.88 87 SER A N 1
ATOM 669 C CA . SER A 1 87 ? 5.456 5.268 4.000 1.00 94.88 87 SER A CA 1
ATOM 670 C C . SER A 1 87 ? 5.366 5.091 2.491 1.00 94.88 87 SER A C 1
ATOM 672 O O . SER A 1 87 ? 6.372 4.774 1.854 1.00 94.88 87 SER A O 1
ATOM 674 N N . PHE A 1 88 ? 4.189 5.285 1.890 1.00 95.06 88 PHE A N 1
ATOM 675 C CA . PHE A 1 88 ? 3.976 4.954 0.482 1.00 95.06 88 PHE A CA 1
ATOM 676 C C . PHE A 1 88 ? 4.958 5.670 -0.443 1.00 95.06 88 PHE A C 1
ATOM 678 O O . PHE A 1 88 ? 5.619 5.010 -1.238 1.00 95.06 88 PHE A O 1
ATOM 685 N N . HIS A 1 89 ? 5.074 6.996 -0.340 1.00 93.56 89 HIS A N 1
ATOM 686 C CA . HIS A 1 89 ? 5.896 7.781 -1.262 1.00 93.56 89 HIS A CA 1
ATOM 687 C C . HIS A 1 89 ? 7.372 7.369 -1.203 1.00 93.56 89 HIS A C 1
ATOM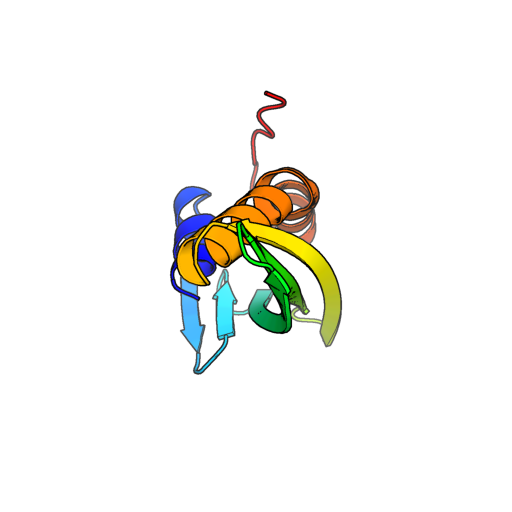 689 O O . HIS A 1 89 ? 8.020 7.216 -2.238 1.00 93.56 89 HIS A O 1
ATOM 695 N N . VAL A 1 90 ? 7.882 7.094 0.000 1.00 93.44 90 VAL A N 1
ATOM 696 C CA . VAL A 1 90 ? 9.251 6.607 0.201 1.00 93.44 90 VAL A CA 1
ATOM 697 C C . VAL A 1 90 ? 9.434 5.233 -0.438 1.00 93.44 90 VAL A C 1
ATOM 699 O O . VAL A 1 90 ? 10.384 5.031 -1.197 1.00 93.44 90 VAL A O 1
ATOM 702 N N . LEU A 1 91 ? 8.520 4.292 -0.183 1.00 93.88 91 LEU A N 1
ATOM 703 C CA . LEU A 1 91 ? 8.579 2.946 -0.759 1.00 93.88 91 LEU A CA 1
ATOM 704 C C . LEU A 1 91 ? 8.442 2.972 -2.284 1.00 93.88 91 LEU A C 1
ATOM 706 O O . LEU A 1 91 ? 9.144 2.246 -2.983 1.00 93.88 91 LEU A O 1
ATOM 710 N N . PHE A 1 92 ? 7.572 3.829 -2.806 1.00 94.38 92 PHE A N 1
ATOM 711 C CA . PHE A 1 92 ? 7.334 4.003 -4.230 1.00 94.38 92 PHE A CA 1
ATOM 712 C C . PHE A 1 92 ? 8.598 4.482 -4.954 1.00 94.38 92 PHE A C 1
ATOM 714 O O . PHE A 1 92 ? 9.044 3.833 -5.902 1.00 94.38 92 PHE A O 1
ATOM 721 N N . VAL A 1 93 ? 9.238 5.545 -4.455 1.00 92.94 93 VAL A N 1
ATOM 722 C CA . VAL A 1 93 ? 10.503 6.054 -5.011 1.00 92.94 93 VAL A CA 1
ATOM 723 C C . VAL A 1 93 ? 11.614 5.017 -4.864 1.00 92.94 93 VAL A C 1
ATOM 725 O O . VAL A 1 93 ? 12.325 4.732 -5.824 1.00 92.94 93 VAL A O 1
ATOM 728 N N . THR A 1 94 ? 11.749 4.414 -3.683 1.00 92.38 94 THR A N 1
ATOM 729 C CA . THR A 1 94 ? 12.873 3.518 -3.369 1.00 92.38 94 THR A CA 1
ATOM 730 C C . THR A 1 94 ? 12.819 2.216 -4.164 1.00 92.38 94 THR A C 1
ATOM 732 O O . THR A 1 94 ? 13.842 1.755 -4.664 1.00 92.38 94 THR A O 1
ATOM 735 N N . LEU A 1 95 ? 11.637 1.607 -4.293 1.00 93.38 95 LEU A N 1
ATOM 736 C CA . LEU A 1 95 ? 11.491 0.289 -4.919 1.00 93.38 95 LEU A CA 1
ATOM 737 C C . LEU A 1 95 ? 11.300 0.375 -6.433 1.00 93.38 95 LEU A C 1
ATOM 739 O O . LEU A 1 95 ? 11.743 -0.510 -7.171 1.00 93.38 95 LEU A O 1
ATOM 743 N N . LEU A 1 96 ? 10.638 1.429 -6.914 1.00 92.25 96 LEU A N 1
ATOM 744 C CA . LEU A 1 96 ? 10.285 1.546 -8.326 1.00 92.25 96 LEU A CA 1
ATOM 745 C C . LEU A 1 96 ? 11.127 2.582 -9.074 1.00 92.25 96 LEU A C 1
ATOM 747 O O . LEU A 1 96 ? 11.259 2.473 -10.293 1.00 92.25 96 LEU A O 1
ATOM 751 N N . GLY A 1 97 ? 11.776 3.515 -8.376 1.00 86.50 97 GLY A N 1
ATOM 752 C CA . GLY A 1 97 ? 12.575 4.573 -8.999 1.00 86.50 97 GLY A CA 1
ATOM 753 C C . GLY A 1 97 ? 11.732 5.624 -9.723 1.00 86.50 97 GLY A C 1
ATOM 754 O O . GLY A 1 97 ? 12.272 6.397 -10.512 1.00 86.50 97 GLY A O 1
ATOM 755 N N . HIS A 1 98 ? 10.417 5.647 -9.488 1.00 82.12 98 HIS A N 1
ATOM 756 C CA . HIS A 1 98 ? 9.550 6.694 -10.016 1.00 82.12 98 HIS A CA 1
ATOM 757 C C . HIS A 1 98 ? 9.791 7.996 -9.252 1.00 82.12 98 HIS A C 1
ATOM 759 O O . HIS A 1 98 ? 9.857 7.968 -8.020 1.00 82.12 98 HIS A O 1
ATOM 765 N N . PRO A 1 99 ? 9.891 9.142 -9.943 1.00 78.38 99 PRO A N 1
ATOM 766 C CA . PRO A 1 99 ? 9.882 10.430 -9.275 1.00 78.38 99 PRO A CA 1
ATOM 767 C C . PRO A 1 99 ? 8.523 10.626 -8.597 1.00 78.38 99 PRO A C 1
ATOM 769 O O . PRO A 1 99 ? 7.475 10.458 -9.215 1.00 78.38 99 PRO A O 1
ATOM 772 N N . CYS A 1 100 ? 8.548 10.981 -7.319 1.00 78.38 100 CYS A N 1
ATOM 773 C CA . CYS A 1 100 ? 7.353 11.277 -6.550 1.00 78.38 100 CYS A CA 1
ATOM 774 C C . CYS A 1 100 ? 7.605 12.545 -5.748 1.00 78.38 100 CYS A C 1
ATOM 776 O O . CYS A 1 100 ? 8.517 12.581 -4.922 1.00 78.38 100 CYS A O 1
ATOM 778 N N . GLU A 1 101 ? 6.803 13.579 -5.982 1.00 68.62 101 GLU A N 1
ATOM 779 C CA . GLU A 1 101 ? 6.798 14.742 -5.103 1.00 68.62 101 GLU A CA 1
ATOM 780 C C . GLU A 1 101 ? 6.088 14.340 -3.812 1.00 68.62 101 GLU A C 1
ATOM 782 O O . GLU A 1 101 ? 4.883 14.085 -3.800 1.00 68.62 101 GLU A O 1
ATOM 787 N N . HIS A 1 102 ? 6.849 14.215 -2.727 1.00 58.31 102 HIS A N 1
ATOM 788 C CA . HIS A 1 102 ? 6.256 14.147 -1.402 1.00 58.31 102 HIS A CA 1
ATOM 789 C C . HIS A 1 102 ? 5.756 15.553 -1.074 1.00 58.31 102 HIS A C 1
ATOM 791 O O . HIS A 1 102 ? 6.552 16.475 -0.900 1.00 58.31 102 HIS A O 1
ATOM 797 N N . VAL A 1 103 ? 4.440 15.749 -1.089 1.00 51.78 103 VAL A N 1
ATOM 798 C CA . VAL A 1 103 ? 3.859 17.022 -0.665 1.00 51.78 103 VAL A CA 1
ATOM 799 C C . VAL A 1 103 ? 3.732 16.955 0.850 1.00 51.78 103 VAL A C 1
ATOM 801 O O . VAL A 1 103 ? 2.709 16.497 1.353 1.00 51.78 103 VAL A O 1
ATOM 804 N N . ASP A 1 104 ? 4.776 17.389 1.560 1.00 46.00 104 ASP A N 1
ATOM 805 C CA . ASP A 1 104 ? 4.686 17.704 2.988 1.00 46.00 104 ASP A CA 1
ATOM 806 C C . ASP A 1 104 ? 3.561 18.744 3.148 1.00 46.00 104 ASP A C 1
ATOM 808 O O . ASP A 1 104 ? 3.719 19.905 2.758 1.00 46.00 104 ASP A O 1
ATOM 812 N N . ARG A 1 105 ? 2.383 18.317 3.610 1.00 39.62 105 ARG A N 1
ATOM 813 C CA . ARG A 1 105 ? 1.248 19.203 3.904 1.00 39.62 105 ARG A CA 1
ATOM 814 C C . ARG A 1 105 ? 1.204 19.567 5.375 1.00 39.62 105 ARG A C 1
ATOM 816 O O . ARG A 1 105 ? 1.355 18.648 6.207 1.00 39.62 105 ARG A O 1
#

Foldseek 3Di:
DVLVQVVCVVLPWDWDDDPQWIATNNNQKTKHKDKDDWDDDPAKIKIKIWIWIAGPVGDIDIDIFIAMDSDPVRRVVRRSVVCVLPPDQVCCCVSPVRDDDNPPD

Secondary structure (DSSP, 8-state):
-HHHHHHHHHTT--EEEETTEEEETTTTEEEEEEEEEEEE-SS-EEEEEEEEEEETT--EEEEEEEEEESSHHHHHHHHHHHHIIIIIHHHHHHHH---------

Radius of gyration: 14.07 Å; chains: 1; bounding box: 34×32×36 Å